Protein AF-A0A4Y9VTL3-F1 (afdb_monomer_lite)

Organism: NCBI:txid2080758

Radius of gyration: 19.15 Å; chains: 1; bounding box: 41×30×52 Å

Sequence (91 aa):
MELVEVTWDKAFRIWWSYFWRVLVFSLLLVSILAIVGAIIFFSLGMPEVGRKYGVIIAQLSTIPVSIWVFKKILRKKFNGYSVVLIKNDNA

Secondary structure (DSSP, 8-state):
-------HHHHHHHHHHHHHHHHHHHHHHHHHHHHHHHHHHHHTT-HHHHHHHHHHHHHHHHHHHHHHHHHHHHTPEETTEE--PPPPS--

Foldseek 3Di:
DDDDDDDPVNVVVLVVQLVVQLVVVLVVVLVVLLVVLCVVCVVVVNVVCSVVCSVVVSVVVSVVSSVVSNVVSQVDDDDPDHNDDDDDPPD

Structure (mmCIF, N/CA/C/O backbone):
data_AF-A0A4Y9VTL3-F1
#
_entry.id   AF-A0A4Y9VTL3-F1
#
loop_
_atom_site.group_PDB
_atom_site.id
_atom_site.type_symbol
_atom_site.label_atom_id
_atom_site.label_alt_id
_atom_site.label_comp_id
_atom_site.label_asym_id
_atom_site.label_entity_id
_atom_site.label_seq_id
_atom_site.pdbx_PDB_ins_code
_atom_site.Cartn_x
_atom_site.Cartn_y
_atom_site.Cartn_z
_atom_site.occupancy
_atom_site.B_iso_or_equiv
_atom_site.auth_seq_id
_atom_site.auth_comp_id
_atom_site.auth_asym_id
_atom_site.auth_atom_id
_atom_site.pdbx_PDB_model_num
ATOM 1 N N . MET A 1 1 ? -24.743 1.865 18.781 1.00 66.75 1 MET A N 1
A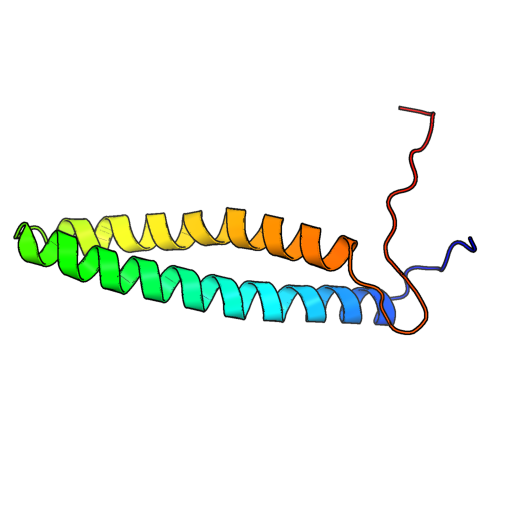TOM 2 C CA . MET A 1 1 ? -23.307 1.749 18.448 1.00 66.75 1 MET A CA 1
ATOM 3 C C . MET A 1 1 ? -22.556 2.306 19.632 1.00 66.75 1 MET A C 1
ATOM 5 O O . MET A 1 1 ? -22.820 3.444 19.989 1.00 66.75 1 MET A O 1
ATOM 9 N N . GLU A 1 2 ? -21.703 1.512 20.265 1.00 80.38 2 GLU A N 1
ATOM 10 C CA . GLU A 1 2 ? -20.862 2.001 21.358 1.00 80.38 2 GLU A CA 1
ATOM 11 C C . GLU A 1 2 ? -19.533 2.481 20.777 1.00 80.38 2 GLU A C 1
ATOM 13 O O . GLU A 1 2 ? -18.935 1.801 19.937 1.00 80.38 2 GLU A O 1
ATOM 18 N N . LEU A 1 3 ? -19.097 3.677 21.176 1.00 82.81 3 LEU A N 1
ATOM 19 C CA . LEU A 1 3 ? -17.784 4.185 20.800 1.00 82.81 3 LEU A CA 1
ATOM 20 C C . LEU A 1 3 ? -16.735 3.416 21.593 1.00 82.81 3 LEU A C 1
ATOM 22 O O . LEU A 1 3 ? -16.668 3.496 22.816 1.00 82.81 3 LEU A O 1
ATOM 26 N N . VAL A 1 4 ? -15.928 2.648 20.874 1.00 86.94 4 VAL A N 1
ATOM 27 C CA . VAL A 1 4 ? -14.871 1.837 21.462 1.00 86.94 4 VAL A CA 1
ATOM 28 C C . VAL A 1 4 ? -13.577 2.645 21.479 1.00 86.94 4 VAL A C 1
ATOM 30 O O . VAL A 1 4 ? -13.150 3.152 20.443 1.00 86.94 4 VAL A O 1
ATOM 33 N N . GLU A 1 5 ? -12.917 2.714 22.635 1.00 88.38 5 GLU A N 1
ATOM 34 C CA . GLU A 1 5 ? -11.623 3.387 22.771 1.00 88.38 5 GLU A CA 1
ATOM 35 C C . GLU A 1 5 ? -10.552 2.755 21.861 1.00 88.38 5 GLU A C 1
ATOM 37 O O . GLU A 1 5 ? -10.418 1.521 21.774 1.00 88.38 5 GLU A O 1
ATOM 42 N N . VAL A 1 6 ? -9.771 3.612 21.195 1.00 89.69 6 VAL A N 1
ATOM 43 C CA . VAL A 1 6 ? -8.656 3.224 20.323 1.00 89.69 6 VAL A CA 1
ATOM 44 C C . VAL A 1 6 ? -7.421 2.936 21.176 1.00 89.69 6 VAL A C 1
ATOM 46 O O . VAL A 1 6 ? -6.574 3.794 21.395 1.00 89.69 6 VAL A O 1
ATOM 49 N N . THR A 1 7 ? -7.313 1.699 21.653 1.00 93.06 7 THR A N 1
ATOM 50 C CA . THR A 1 7 ? -6.124 1.229 22.372 1.00 93.06 7 THR A CA 1
ATOM 51 C C . THR A 1 7 ? -4.983 0.888 21.408 1.00 93.06 7 THR A C 1
ATOM 53 O O . THR A 1 7 ? -5.213 0.566 20.237 1.00 93.06 7 THR A O 1
ATOM 56 N N . TRP A 1 8 ? -3.743 0.883 21.908 1.00 94.12 8 TRP A N 1
ATOM 57 C CA . TRP A 1 8 ? -2.554 0.506 21.129 1.00 94.12 8 TRP A CA 1
ATOM 58 C C . TRP A 1 8 ? -2.656 -0.887 20.492 1.00 94.12 8 TRP A C 1
ATOM 60 O O . TRP A 1 8 ? -2.279 -1.051 19.335 1.00 94.12 8 TRP A O 1
ATOM 70 N N . ASP A 1 9 ? -3.228 -1.871 21.195 1.00 92.00 9 ASP A N 1
ATOM 71 C CA . ASP A 1 9 ? -3.463 -3.217 20.649 1.00 92.00 9 ASP A CA 1
ATOM 72 C C . ASP A 1 9 ? -4.397 -3.178 19.424 1.00 92.00 9 ASP A C 1
ATOM 74 O O . ASP A 1 9 ? -4.089 -3.755 18.378 1.00 92.00 9 ASP A O 1
ATOM 78 N N . LYS A 1 10 ? -5.503 -2.424 19.495 1.00 90.50 10 LYS A N 1
ATOM 79 C CA . LYS A 1 10 ? -6.439 -2.285 18.366 1.00 90.50 10 LYS A CA 1
ATOM 80 C C . LYS A 1 10 ? -5.795 -1.544 17.198 1.00 90.50 10 LYS A C 1
ATOM 82 O O . LYS A 1 10 ? -5.953 -1.974 16.051 1.00 90.50 10 LYS A O 1
ATOM 87 N N . ALA A 1 11 ? -5.057 -0.469 17.482 1.00 92.31 11 ALA A N 1
ATOM 88 C CA . ALA A 1 11 ? -4.329 0.303 16.480 1.00 92.31 11 ALA A CA 1
ATOM 89 C C . ALA A 1 11 ? -3.291 -0.567 15.754 1.00 92.31 11 ALA A C 1
ATOM 91 O O . ALA A 1 11 ? -3.283 -0.618 14.521 1.00 92.31 11 ALA A O 1
ATOM 92 N N . PHE A 1 12 ? -2.491 -1.334 16.501 1.00 94.88 12 PHE A N 1
ATOM 93 C CA . PHE A 1 12 ? -1.499 -2.248 15.943 1.00 94.88 12 PHE A CA 1
ATOM 94 C C . PHE A 1 12 ? -2.144 -3.341 15.085 1.00 94.88 12 PHE A C 1
ATOM 96 O O . PHE A 1 12 ? -1.689 -3.589 13.973 1.00 94.88 12 PHE A O 1
ATOM 103 N N . ARG A 1 13 ? -3.258 -3.948 15.520 1.00 91.88 13 ARG A N 1
ATOM 104 C CA . ARG A 1 13 ? -3.991 -4.950 14.718 1.00 91.88 13 ARG A CA 1
ATOM 105 C C . ARG A 1 13 ? -4.490 -4.395 13.384 1.00 91.88 13 ARG A C 1
ATOM 107 O O . ARG A 1 13 ? -4.431 -5.094 12.366 1.00 91.88 13 ARG A O 1
ATOM 114 N N . ILE A 1 14 ? -4.999 -3.160 13.372 1.00 92.44 14 ILE A N 1
ATOM 115 C CA . ILE A 1 14 ? -5.457 -2.491 12.145 1.00 92.44 14 ILE A CA 1
ATOM 116 C C . ILE A 1 14 ? -4.260 -2.192 11.239 1.00 92.44 14 ILE A C 1
ATOM 118 O O . ILE A 1 14 ? -4.287 -2.562 10.062 1.00 92.44 14 ILE A O 1
ATOM 122 N N . TRP A 1 15 ? -3.202 -1.594 11.794 1.00 94.25 15 TRP A N 1
ATOM 123 C CA . TRP A 1 15 ? -1.973 -1.276 11.070 1.00 94.25 15 TRP A CA 1
ATOM 124 C C . TRP A 1 15 ? -1.325 -2.525 10.468 1.00 94.25 15 TRP A C 1
ATOM 126 O O . TRP A 1 15 ? -1.013 -2.539 9.282 1.00 94.25 15 TRP A O 1
ATOM 136 N N . TRP A 1 16 ? -1.227 -3.615 11.226 1.00 95.19 16 TRP A N 1
ATOM 137 C CA . TRP A 1 16 ? -0.687 -4.888 10.752 1.00 95.19 16 TRP A CA 1
ATOM 138 C C . TRP A 1 16 ? -1.515 -5.463 9.600 1.00 95.19 16 TRP A C 1
ATOM 140 O O . TRP A 1 16 ? -0.983 -5.925 8.593 1.00 95.19 16 TRP A O 1
ATOM 150 N N . SER A 1 17 ? -2.846 -5.364 9.693 1.00 93.56 17 SER A N 1
ATOM 151 C CA . SER A 1 17 ? -3.744 -5.713 8.587 1.00 93.56 17 SER A CA 1
ATOM 152 C C . SER A 1 17 ? -3.487 -4.873 7.331 1.00 93.56 17 SER A C 1
ATOM 154 O O . SER A 1 17 ? -3.633 -5.380 6.216 1.00 93.56 17 SER A O 1
ATOM 156 N N . TYR A 1 18 ? -3.174 -3.593 7.499 1.00 94.81 18 TYR A N 1
ATOM 157 C CA . TYR A 1 18 ? -2.869 -2.671 6.408 1.00 94.81 18 TYR A CA 1
ATOM 158 C C . TYR A 1 18 ? -1.527 -2.978 5.771 1.00 94.81 18 TYR A C 1
ATOM 160 O O . TYR A 1 18 ? -1.478 -3.240 4.569 1.00 94.81 18 TYR A O 1
ATOM 168 N N . PHE A 1 19 ? -0.487 -3.061 6.590 1.00 95.81 19 PHE A N 1
ATOM 169 C CA . PHE A 1 19 ? 0.885 -3.291 6.180 1.00 95.81 19 PHE A CA 1
ATOM 170 C C . PHE A 1 19 ? 1.021 -4.499 5.247 1.00 95.81 19 PHE A C 1
ATOM 172 O O . PHE A 1 19 ? 1.460 -4.343 4.110 1.00 95.81 19 PHE A O 1
ATOM 179 N N . TRP A 1 20 ? 0.546 -5.681 5.657 1.00 95.62 20 TRP A N 1
ATOM 180 C CA . TRP A 1 20 ? 0.692 -6.891 4.837 1.00 95.62 20 TRP A CA 1
ATOM 181 C C . TRP A 1 20 ? -0.058 -6.832 3.517 1.00 95.62 20 TRP A C 1
ATOM 183 O O . TRP A 1 20 ? 0.429 -7.328 2.505 1.00 95.62 20 TRP A O 1
ATOM 193 N N . ARG A 1 21 ? -1.245 -6.221 3.500 1.00 94.81 21 ARG A N 1
ATOM 194 C CA . ARG A 1 21 ? -2.015 -6.095 2.262 1.00 94.81 21 ARG A CA 1
ATOM 195 C C . ARG A 1 21 ? -1.331 -5.128 1.309 1.00 94.81 21 ARG A C 1
ATOM 197 O O . ARG A 1 21 ? -1.177 -5.469 0.144 1.00 94.81 21 ARG A O 1
ATOM 204 N N . VAL A 1 22 ? -0.890 -3.966 1.790 1.00 95.94 22 VAL A N 1
ATOM 205 C CA . VAL A 1 22 ? -0.142 -3.022 0.951 1.00 95.94 22 VAL A CA 1
ATOM 206 C C . VAL A 1 22 ? 1.125 -3.675 0.423 1.00 95.94 22 VAL A C 1
ATOM 208 O O . VAL A 1 22 ? 1.361 -3.596 -0.776 1.00 95.94 22 VAL A O 1
ATOM 211 N N . LEU A 1 23 ? 1.885 -4.373 1.268 1.00 95.06 23 LEU A N 1
ATOM 212 C CA . LEU A 1 23 ? 3.109 -5.063 0.871 1.00 95.06 23 LEU A CA 1
ATOM 213 C C . LEU A 1 23 ? 2.841 -6.098 -0.230 1.00 95.06 23 LEU A C 1
ATOM 215 O O . LEU A 1 23 ? 3.458 -6.025 -1.288 1.00 95.06 23 LEU A O 1
ATOM 219 N N . VAL A 1 24 ? 1.883 -7.009 -0.027 1.00 96.69 24 VAL A N 1
ATOM 220 C CA . VAL A 1 24 ? 1.566 -8.069 -1.001 1.00 96.69 24 VAL A CA 1
ATOM 221 C C . VAL A 1 24 ? 1.028 -7.490 -2.309 1.00 96.69 24 VAL A C 1
ATOM 223 O O . VAL A 1 24 ? 1.515 -7.844 -3.379 1.00 96.69 24 VAL A O 1
ATOM 226 N N . PHE A 1 25 ? 0.047 -6.583 -2.256 1.00 96.12 25 PHE A N 1
ATOM 227 C CA . PHE A 1 25 ? -0.546 -6.023 -3.474 1.00 96.12 25 PHE A CA 1
ATOM 228 C C . PHE A 1 25 ? 0.422 -5.108 -4.229 1.00 96.12 25 PHE A C 1
ATOM 230 O O . PHE A 1 25 ? 0.418 -5.118 -5.457 1.00 96.12 25 PHE A O 1
ATOM 237 N N . SER A 1 26 ? 1.270 -4.357 -3.521 1.00 94.38 26 SER A N 1
ATOM 238 C CA . SER A 1 26 ? 2.282 -3.509 -4.159 1.00 94.38 26 SER A CA 1
ATOM 239 C C . SER A 1 26 ? 3.365 -4.353 -4.810 1.00 94.38 26 SER A C 1
ATOM 241 O O . SER A 1 26 ? 3.727 -4.078 -5.947 1.00 94.38 26 SER A O 1
ATOM 243 N N . LEU A 1 27 ? 3.841 -5.407 -4.136 1.00 94.44 27 LEU A N 1
ATOM 244 C CA . LEU A 1 27 ? 4.827 -6.323 -4.706 1.00 94.44 27 LEU A CA 1
ATOM 245 C C . LEU A 1 27 ? 4.289 -6.973 -5.985 1.00 94.44 27 LEU A C 1
ATOM 247 O O . LEU A 1 27 ? 4.956 -6.927 -7.011 1.00 94.44 27 LEU A O 1
ATOM 251 N N . LEU A 1 28 ? 3.057 -7.493 -5.950 1.00 96.00 28 LEU A N 1
ATOM 252 C CA . LEU A 1 28 ? 2.413 -8.084 -7.126 1.00 96.00 28 LEU A CA 1
ATOM 253 C C . LEU A 1 28 ? 2.280 -7.081 -8.277 1.00 96.00 28 LEU A C 1
ATOM 255 O O . LEU A 1 28 ? 2.648 -7.395 -9.407 1.00 96.00 28 LEU A O 1
ATOM 259 N N . LEU A 1 29 ? 1.785 -5.871 -7.999 1.00 94.88 29 LEU A N 1
ATOM 260 C CA . LEU A 1 29 ? 1.612 -4.846 -9.027 1.00 94.88 29 LEU A CA 1
ATOM 261 C C . LEU A 1 29 ? 2.954 -4.430 -9.636 1.00 94.88 29 LEU A C 1
ATOM 263 O O . LEU A 1 29 ? 3.081 -4.376 -10.857 1.00 94.88 29 LEU A O 1
ATOM 267 N N . VAL A 1 30 ? 3.962 -4.176 -8.802 1.00 93.25 30 VAL A N 1
ATOM 268 C CA . VAL A 1 30 ? 5.302 -3.786 -9.253 1.00 93.25 30 VAL A CA 1
ATOM 269 C C . VAL A 1 30 ? 5.945 -4.898 -10.077 1.00 93.25 30 VAL A C 1
ATOM 271 O O . VAL A 1 30 ? 6.511 -4.604 -11.124 1.00 93.25 30 VAL A O 1
ATOM 274 N N . SER A 1 31 ? 5.819 -6.166 -9.674 1.00 92.81 31 SER A N 1
ATOM 275 C CA . SER A 1 31 ? 6.318 -7.298 -10.462 1.00 92.81 31 SER A CA 1
ATOM 276 C C . SER A 1 31 ? 5.656 -7.375 -11.840 1.00 92.81 31 SER A C 1
ATOM 278 O O . SER A 1 31 ? 6.352 -7.553 -12.837 1.00 92.81 31 SER A O 1
ATOM 280 N N . ILE A 1 32 ? 4.336 -7.182 -11.922 1.00 94.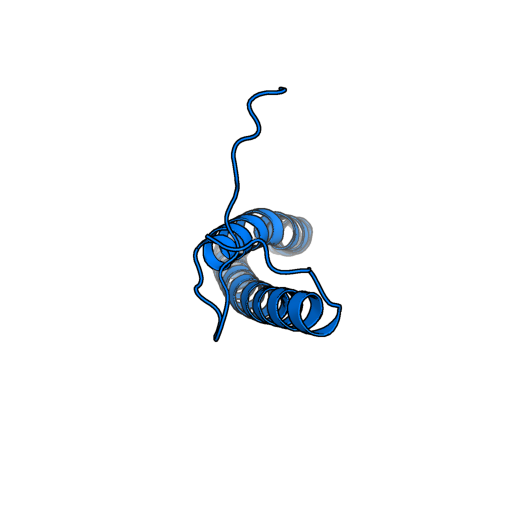38 32 ILE A N 1
ATOM 281 C CA . ILE A 1 32 ? 3.611 -7.170 -13.202 1.00 94.38 32 ILE A CA 1
ATOM 282 C C . ILE A 1 32 ? 4.087 -6.007 -14.079 1.00 94.38 32 ILE A C 1
ATOM 284 O O . ILE A 1 32 ? 4.430 -6.215 -15.242 1.00 94.38 32 ILE A O 1
ATOM 288 N N . LEU A 1 33 ? 4.158 -4.794 -13.524 1.00 92.31 33 LEU A N 1
ATOM 289 C CA . LEU A 1 33 ? 4.619 -3.609 -14.251 1.00 92.31 33 LEU A CA 1
ATOM 290 C C . LEU A 1 33 ? 6.071 -3.750 -14.719 1.00 92.31 33 LEU A C 1
ATOM 292 O O . LEU A 1 33 ? 6.393 -3.330 -15.827 1.00 92.31 33 LEU A O 1
ATOM 296 N N . ALA A 1 34 ? 6.934 -4.370 -13.913 1.00 91.00 34 ALA A N 1
ATOM 297 C CA . ALA A 1 34 ? 8.321 -4.629 -14.272 1.00 91.00 34 ALA A CA 1
ATOM 298 C C . ALA A 1 34 ? 8.432 -5.613 -15.444 1.00 91.00 34 ALA A C 1
ATOM 300 O O . ALA A 1 34 ? 9.171 -5.340 -16.385 1.00 91.00 34 ALA A O 1
ATOM 301 N N . ILE A 1 35 ? 7.678 -6.718 -15.426 1.00 92.00 35 ILE A N 1
ATOM 302 C CA . ILE A 1 35 ? 7.675 -7.707 -16.517 1.00 92.00 35 ILE A CA 1
ATOM 303 C C . ILE A 1 35 ? 7.142 -7.078 -17.808 1.00 92.00 35 ILE A C 1
ATOM 305 O O . ILE A 1 35 ? 7.785 -7.170 -18.853 1.00 92.00 35 ILE A O 1
ATOM 309 N N . VAL A 1 36 ? 5.997 -6.394 -17.738 1.00 92.44 36 VAL A N 1
ATOM 310 C CA . VAL A 1 36 ? 5.381 -5.737 -18.901 1.00 92.44 36 VAL A CA 1
ATOM 311 C C . VAL A 1 36 ? 6.297 -4.646 -19.454 1.00 92.44 36 VAL A C 1
ATOM 313 O O . VAL A 1 36 ? 6.545 -4.597 -20.657 1.00 92.44 36 VAL A O 1
ATOM 316 N N . GLY A 1 37 ? 6.855 -3.808 -18.578 1.00 91.19 37 GLY A N 1
ATOM 317 C CA . GLY A 1 37 ? 7.813 -2.776 -18.958 1.00 91.19 37 GLY A CA 1
ATOM 318 C C . GLY A 1 37 ? 9.063 -3.364 -19.611 1.00 91.19 37 GLY A 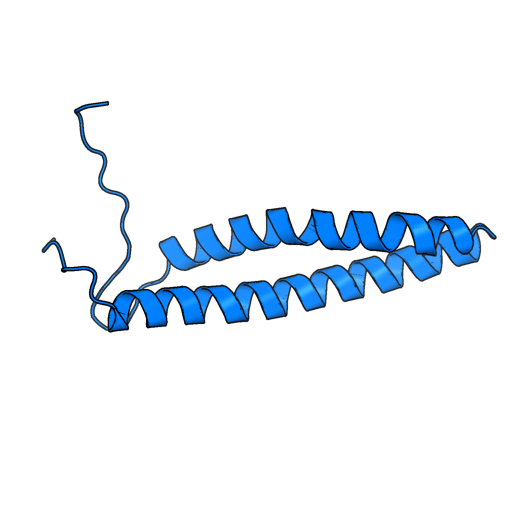C 1
ATOM 319 O O . GLY A 1 37 ? 9.484 -2.876 -20.656 1.00 91.19 37 GLY A O 1
ATOM 320 N N . ALA A 1 38 ? 9.621 -4.441 -19.053 1.00 89.38 38 ALA A N 1
ATOM 321 C CA . ALA A 1 38 ? 10.784 -5.115 -19.620 1.00 89.38 38 ALA A CA 1
ATOM 322 C C . ALA A 1 38 ? 10.509 -5.620 -21.042 1.00 89.38 38 ALA A C 1
ATOM 324 O O . ALA A 1 38 ? 11.305 -5.344 -21.933 1.00 89.38 38 ALA A O 1
ATOM 325 N N . ILE A 1 39 ? 9.370 -6.280 -21.279 1.00 91.56 39 ILE A N 1
ATOM 326 C CA . ILE A 1 39 ? 8.996 -6.784 -22.611 1.00 91.56 39 ILE A CA 1
ATOM 327 C C . ILE A 1 39 ? 8.874 -5.628 -23.616 1.00 91.56 39 ILE A C 1
ATOM 329 O O . ILE A 1 39 ? 9.464 -5.684 -24.696 1.00 91.56 39 ILE A O 1
ATOM 333 N N . ILE A 1 40 ? 8.160 -4.559 -23.250 1.00 91.75 40 ILE A N 1
ATOM 334 C CA . ILE A 1 40 ? 7.928 -3.405 -24.130 1.00 91.75 40 ILE A CA 1
ATOM 335 C C . ILE A 1 40 ? 9.250 -2.705 -24.468 1.00 91.75 40 ILE A C 1
ATOM 337 O O . ILE A 1 40 ? 9.594 -2.567 -25.640 1.00 91.75 40 ILE A O 1
ATOM 341 N N . PHE A 1 41 ? 10.028 -2.294 -23.465 1.00 90.00 41 PHE A N 1
ATOM 342 C CA . PHE A 1 41 ? 11.254 -1.523 -23.700 1.00 90.00 41 PHE A CA 1
ATOM 343 C C . PHE A 1 41 ? 12.373 -2.348 -24.338 1.00 90.00 41 PHE A C 1
ATOM 345 O O . PHE A 1 41 ? 13.178 -1.792 -25.086 1.00 90.00 41 PHE A O 1
ATOM 352 N N . PHE A 1 42 ? 12.404 -3.661 -24.098 1.00 89.44 42 PHE A N 1
ATOM 353 C CA . PHE A 1 42 ? 13.297 -4.568 -24.812 1.00 89.44 42 PHE A CA 1
ATOM 354 C C . PHE A 1 42 ? 12.929 -4.651 -26.298 1.00 89.44 42 PHE A C 1
ATOM 356 O O . PHE A 1 42 ? 13.803 -4.496 -27.146 1.00 89.44 42 PHE A O 1
ATOM 363 N N . SER A 1 43 ? 11.638 -4.798 -26.626 1.00 91.31 43 SER A N 1
ATOM 364 C CA . SER A 1 43 ? 11.175 -4.850 -28.022 1.00 91.31 43 SER A CA 1
ATOM 365 C C . SER A 1 43 ? 11.411 -3.550 -28.804 1.00 91.31 43 SER A C 1
ATOM 367 O O . SER A 1 43 ? 11.597 -3.586 -30.016 1.00 91.31 43 SER A O 1
ATOM 369 N N . LEU A 1 44 ? 11.462 -2.410 -28.109 1.00 91.81 44 LEU A N 1
ATOM 370 C CA . LEU A 1 44 ? 11.729 -1.094 -28.695 1.00 91.81 44 LEU A CA 1
ATOM 371 C C . LEU A 1 44 ? 13.228 -0.761 -28.804 1.00 91.81 44 LEU A C 1
ATOM 373 O O . LEU A 1 44 ? 13.572 0.315 -29.286 1.00 91.81 44 LEU A O 1
ATOM 377 N N . GLY A 1 45 ? 14.128 -1.632 -28.331 1.00 91.44 45 GLY A N 1
ATOM 378 C CA . GLY A 1 45 ? 15.571 -1.364 -28.325 1.00 91.44 45 GLY A CA 1
ATOM 379 C C . GLY A 1 45 ? 15.995 -0.239 -27.369 1.00 91.44 45 GLY A C 1
ATOM 380 O O . GLY A 1 45 ? 17.081 0.313 -27.514 1.00 91.44 45 GLY A O 1
ATOM 381 N N . MET A 1 46 ? 15.159 0.102 -26.379 1.00 90.31 46 MET A N 1
ATOM 382 C CA . MET A 1 46 ? 15.390 1.195 -25.421 1.00 90.31 46 MET A CA 1
ATOM 383 C C . MET A 1 46 ? 15.461 0.693 -23.962 1.00 90.31 46 MET A C 1
ATOM 385 O O . MET A 1 46 ? 14.706 1.166 -23.103 1.00 90.31 46 MET A O 1
ATOM 389 N N . PRO A 1 47 ? 16.366 -0.247 -23.625 1.00 85.31 47 PRO A N 1
ATOM 390 C CA . PRO A 1 47 ? 16.420 -0.852 -22.290 1.00 85.31 47 PRO A CA 1
ATOM 391 C C . PRO A 1 47 ? 16.752 0.160 -21.179 1.00 85.31 47 PRO A C 1
ATOM 393 O O . PRO A 1 47 ? 16.294 0.019 -20.043 1.00 85.31 47 PRO A O 1
ATOM 396 N N . GLU A 1 48 ? 17.503 1.217 -21.496 1.00 84.88 48 GLU A N 1
ATOM 397 C CA . GLU A 1 48 ? 17.908 2.233 -20.518 1.00 84.88 48 GLU A CA 1
ATOM 398 C C . GLU A 1 48 ? 16.737 3.086 -20.017 1.00 84.88 48 GLU A C 1
ATOM 400 O O . GLU A 1 48 ? 16.652 3.406 -18.827 1.00 84.88 48 GLU A O 1
ATOM 405 N N . VAL A 1 49 ? 15.794 3.403 -20.910 1.00 85.25 49 VAL A N 1
ATOM 406 C CA . VAL A 1 49 ? 14.568 4.142 -20.580 1.00 85.25 49 VAL A CA 1
ATOM 407 C C . VAL A 1 49 ? 13.690 3.300 -19.658 1.00 85.25 49 VAL A C 1
ATOM 409 O O . VAL A 1 49 ? 13.238 3.796 -18.624 1.00 85.25 49 VAL A O 1
ATOM 412 N N . GLY A 1 50 ? 13.537 2.008 -19.965 1.00 82.81 50 GLY A N 1
ATOM 413 C CA . GLY A 1 50 ? 12.816 1.066 -19.109 1.00 82.81 50 GLY A CA 1
ATOM 414 C C . GLY A 1 50 ? 13.396 0.990 -17.696 1.00 82.81 50 GLY A C 1
ATOM 415 O O . GLY A 1 50 ? 12.647 1.035 -16.722 1.00 82.81 50 GLY A O 1
ATOM 416 N N . ARG A 1 51 ? 14.730 0.975 -17.557 1.00 83.12 51 ARG A N 1
ATOM 417 C CA . ARG A 1 51 ? 15.386 0.945 -16.240 1.00 83.12 51 ARG A CA 1
ATOM 418 C C . ARG A 1 51 ? 15.201 2.247 -15.458 1.00 83.12 51 ARG A C 1
ATOM 420 O O . ARG A 1 51 ? 14.917 2.202 -14.264 1.00 83.12 51 ARG A O 1
ATOM 427 N N . LYS A 1 52 ? 15.362 3.402 -16.115 1.00 85.44 52 LYS A N 1
ATOM 428 C CA . LYS A 1 52 ? 15.297 4.720 -15.461 1.00 85.44 52 LYS A CA 1
ATOM 429 C C . LYS A 1 52 ? 13.878 5.078 -15.018 1.00 85.44 52 LYS A C 1
ATOM 431 O O . LYS A 1 52 ? 13.683 5.507 -13.884 1.00 85.44 52 LYS A O 1
ATOM 436 N N . TYR A 1 53 ? 12.889 4.895 -15.892 1.00 86.12 53 TYR A N 1
ATOM 437 C CA . TYR A 1 53 ? 11.505 5.276 -15.601 1.00 86.12 53 TYR A CA 1
ATOM 438 C C . TYR A 1 53 ? 10.706 4.163 -14.919 1.00 86.12 53 TYR A C 1
ATOM 440 O O . TYR A 1 53 ? 9.758 4.462 -14.195 1.00 86.12 53 TYR A O 1
ATOM 448 N N . GLY A 1 54 ? 11.109 2.896 -15.067 1.00 86.56 54 GLY A N 1
ATOM 449 C CA . GLY A 1 54 ? 10.436 1.760 -14.434 1.00 86.56 54 GLY A CA 1
ATOM 450 C C . GLY A 1 54 ? 10.388 1.863 -12.910 1.00 86.56 54 GLY A C 1
ATOM 451 O O . GLY A 1 54 ? 9.343 1.610 -12.318 1.00 86.56 54 GLY A O 1
ATOM 452 N N . VAL A 1 55 ? 11.473 2.320 -12.272 1.00 85.88 55 VAL A N 1
ATOM 453 C CA . VAL A 1 55 ? 11.523 2.513 -10.809 1.00 85.88 55 VAL A CA 1
ATOM 454 C C . VAL A 1 55 ? 10.548 3.601 -10.353 1.00 85.88 55 VAL A C 1
ATOM 456 O O . VAL A 1 55 ? 9.828 3.412 -9.375 1.00 85.88 55 VAL A O 1
ATOM 459 N N . ILE A 1 56 ? 10.484 4.717 -11.084 1.00 89.69 56 ILE A N 1
ATOM 460 C CA . ILE A 1 56 ? 9.599 5.845 -10.761 1.00 89.69 56 ILE A CA 1
ATOM 461 C C . ILE A 1 56 ? 8.135 5.417 -10.898 1.00 89.69 56 ILE A C 1
ATOM 463 O O . ILE A 1 56 ? 7.335 5.640 -9.992 1.00 89.69 56 ILE A O 1
ATOM 467 N N . ILE A 1 57 ? 7.790 4.750 -12.002 1.00 88.94 57 ILE A N 1
ATOM 468 C CA . ILE A 1 57 ? 6.436 4.236 -12.245 1.00 88.94 57 ILE A CA 1
ATOM 469 C C . ILE A 1 57 ? 6.056 3.208 -11.173 1.00 88.94 57 ILE A C 1
ATOM 471 O O . ILE A 1 57 ? 4.957 3.272 -10.621 1.00 88.94 57 ILE A O 1
ATOM 475 N N . ALA A 1 58 ? 6.972 2.300 -10.824 1.00 87.31 58 ALA A N 1
ATOM 476 C CA . ALA A 1 58 ? 6.765 1.315 -9.769 1.00 87.31 58 ALA A CA 1
ATOM 477 C C . ALA A 1 58 ? 6.495 1.982 -8.412 1.00 87.31 58 ALA A C 1
ATOM 479 O O . ALA A 1 58 ? 5.508 1.644 -7.758 1.00 87.31 58 ALA A O 1
ATOM 480 N N . GLN A 1 59 ? 7.297 2.972 -8.008 1.00 88.50 59 GLN A N 1
ATOM 481 C CA . GLN A 1 59 ? 7.062 3.714 -6.766 1.00 88.50 59 GLN A CA 1
ATOM 482 C C . GLN A 1 59 ? 5.724 4.454 -6.783 1.00 88.50 59 GLN A C 1
ATOM 484 O O . GLN A 1 59 ? 4.950 4.322 -5.836 1.00 88.50 59 GLN A O 1
ATOM 489 N N . LEU A 1 60 ? 5.400 5.169 -7.861 1.00 93.88 60 LEU A N 1
ATOM 490 C CA . LEU A 1 60 ? 4.129 5.888 -7.972 1.00 93.88 60 LEU A CA 1
ATOM 491 C C . LEU A 1 60 ? 2.924 4.944 -7.938 1.00 93.88 60 LEU A C 1
ATOM 493 O O . LEU A 1 60 ? 1.891 5.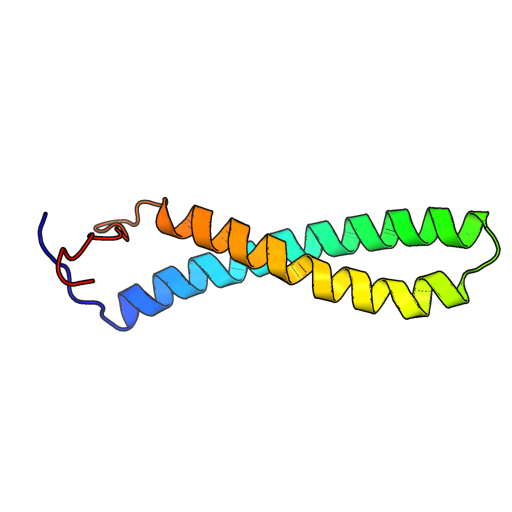297 -7.373 1.00 93.88 60 LEU A O 1
ATOM 497 N N . SER A 1 61 ? 3.064 3.723 -8.463 1.00 91.25 61 SER A N 1
ATOM 498 C CA . SER A 1 61 ? 2.003 2.711 -8.439 1.00 91.25 61 SER A CA 1
ATOM 499 C C . SER A 1 61 ? 1.649 2.217 -7.029 1.00 91.25 61 SER A C 1
ATOM 501 O O . SER A 1 61 ? 0.533 1.745 -6.806 1.00 91.25 61 SER A O 1
ATOM 503 N N . THR A 1 62 ? 2.538 2.379 -6.042 1.00 92.25 62 THR A N 1
ATOM 504 C CA . THR A 1 62 ? 2.251 1.979 -4.652 1.00 92.25 62 THR A CA 1
ATOM 505 C C . THR A 1 62 ? 1.227 2.890 -3.969 1.00 92.25 62 THR A C 1
ATOM 507 O O . THR A 1 62 ? 0.460 2.431 -3.120 1.00 92.25 62 THR A O 1
ATOM 510 N N . ILE A 1 63 ? 1.135 4.159 -4.380 1.00 94.25 63 ILE A N 1
ATOM 511 C CA . ILE A 1 63 ? 0.185 5.138 -3.831 1.00 94.25 63 ILE A CA 1
ATOM 512 C C . ILE A 1 63 ? -1.275 4.702 -4.053 1.00 94.25 63 ILE A C 1
ATOM 514 O O . ILE A 1 63 ? -1.996 4.549 -3.064 1.00 94.25 63 ILE A O 1
ATOM 518 N N . PRO A 1 64 ? -1.756 4.439 -5.284 1.00 95.12 64 PRO A N 1
ATOM 519 C CA . PRO A 1 64 ? -3.135 4.001 -5.486 1.00 95.12 64 PRO A CA 1
ATOM 520 C C . PRO A 1 64 ? -3.427 2.651 -4.815 1.00 95.12 64 PRO A C 1
ATOM 522 O O . PRO A 1 64 ? -4.526 2.466 -4.289 1.00 95.12 64 PRO A O 1
ATOM 525 N N . VAL A 1 65 ? -2.449 1.736 -4.751 1.00 95.25 65 VAL A N 1
ATOM 526 C CA . VAL A 1 65 ? -2.590 0.474 -4.002 1.00 95.25 65 VAL A CA 1
ATOM 527 C C . VAL A 1 65 ? -2.834 0.752 -2.522 1.00 95.25 65 VAL A C 1
ATOM 529 O O . VAL A 1 65 ? -3.752 0.180 -1.935 1.00 95.25 65 VAL A O 1
ATOM 532 N N . SER A 1 66 ? -2.064 1.661 -1.925 1.00 94.00 66 SER A N 1
ATOM 533 C CA . SER A 1 66 ? -2.202 2.036 -0.517 1.00 94.00 66 SER A CA 1
ATOM 534 C C . SER A 1 66 ? -3.599 2.589 -0.202 1.00 94.00 66 SER A C 1
ATOM 536 O O . SER A 1 66 ? -4.257 2.112 0.725 1.00 94.00 66 SER A O 1
ATOM 538 N N . ILE A 1 67 ? -4.116 3.491 -1.045 1.00 95.69 67 ILE A N 1
ATOM 539 C CA . ILE A 1 67 ? -5.456 4.080 -0.913 1.00 95.69 67 ILE A CA 1
ATOM 540 C C . ILE A 1 67 ? -6.527 2.992 -1.032 1.00 95.69 67 ILE A C 1
ATOM 542 O O . ILE A 1 67 ? -7.468 2.929 -0.232 1.00 95.69 67 ILE A O 1
ATOM 546 N N . TRP A 1 68 ? -6.386 2.104 -2.016 1.00 96.19 68 TRP A N 1
ATOM 547 C CA . TRP A 1 68 ? -7.330 1.014 -2.235 1.00 96.19 68 TRP A CA 1
ATOM 548 C C . TRP A 1 68 ? -7.363 0.031 -1.057 1.00 96.19 68 TRP A C 1
ATOM 550 O O . TRP A 1 68 ? -8.444 -0.330 -0.576 1.00 96.19 68 TRP A O 1
ATOM 560 N N . VAL A 1 69 ? -6.197 -0.364 -0.539 1.00 95.50 69 VAL A N 1
ATOM 561 C CA . VAL A 1 69 ? -6.094 -1.238 0.638 1.00 95.50 69 VAL A CA 1
ATOM 562 C C . VAL A 1 69 ? -6.667 -0.554 1.876 1.00 95.50 69 VAL A C 1
ATOM 564 O O . VAL A 1 69 ? -7.403 -1.192 2.632 1.00 95.50 69 VAL A O 1
ATOM 567 N N . PHE A 1 70 ? -6.391 0.737 2.069 1.00 94.12 70 PHE A N 1
ATOM 568 C CA . PHE A 1 70 ? -6.933 1.509 3.183 1.00 94.12 70 PHE A CA 1
ATOM 569 C C . PHE A 1 70 ? -8.466 1.517 3.156 1.00 94.12 70 PHE A C 1
ATOM 571 O O . PHE A 1 70 ? -9.110 1.108 4.124 1.00 94.12 70 PHE A O 1
ATOM 578 N N . LYS A 1 71 ? -9.067 1.839 2.002 1.00 94.00 71 LYS A N 1
ATOM 579 C CA . LYS A 1 71 ? -10.522 1.768 1.790 1.00 94.00 71 LYS A CA 1
ATOM 580 C C . LYS A 1 71 ? -11.086 0.376 2.091 1.00 94.00 71 LYS A C 1
ATOM 582 O O . LYS A 1 71 ? -12.163 0.257 2.674 1.00 94.00 71 LYS A O 1
ATOM 587 N N . LYS A 1 72 ? -10.374 -0.688 1.707 1.00 93.19 72 LYS A N 1
ATOM 588 C CA . LYS A 1 72 ? -10.779 -2.076 1.982 1.00 93.19 72 LYS A CA 1
ATOM 589 C C . LYS A 1 72 ? -10.751 -2.399 3.477 1.00 93.19 72 LYS A C 1
ATOM 591 O O . LYS A 1 72 ? -11.614 -3.131 3.954 1.00 93.19 72 LYS A O 1
ATOM 596 N N . ILE A 1 73 ? -9.798 -1.843 4.219 1.00 91.94 73 ILE A N 1
ATOM 597 C CA . ILE A 1 73 ? -9.664 -2.055 5.665 1.00 91.94 73 ILE A CA 1
ATOM 598 C C . ILE A 1 73 ? -10.713 -1.298 6.459 1.00 91.94 73 ILE A C 1
ATOM 600 O O . ILE A 1 73 ? -11.274 -1.878 7.382 1.00 91.94 73 ILE A O 1
ATOM 604 N N . LEU A 1 74 ? -11.055 -0.074 6.054 1.00 89.88 74 LEU A N 1
ATOM 605 C CA . LEU A 1 74 ? -12.168 0.664 6.656 1.00 89.88 74 LEU A CA 1
ATOM 606 C C . LEU A 1 74 ? -13.508 -0.076 6.518 1.00 89.88 74 LEU A C 1
ATOM 608 O O . LEU A 1 74 ? -14.399 0.094 7.335 1.00 89.88 74 LEU A O 1
ATOM 612 N N . ARG A 1 75 ? -13.655 -0.938 5.506 1.00 89.56 75 ARG A N 1
ATOM 613 C CA . ARG A 1 75 ? -14.853 -1.774 5.306 1.00 89.56 75 ARG A CA 1
ATOM 614 C C . ARG A 1 75 ? -14.783 -3.131 6.012 1.00 89.56 75 ARG A C 1
ATOM 616 O O . ARG A 1 75 ? -15.746 -3.895 5.965 1.00 89.56 75 ARG A O 1
ATOM 623 N N . LY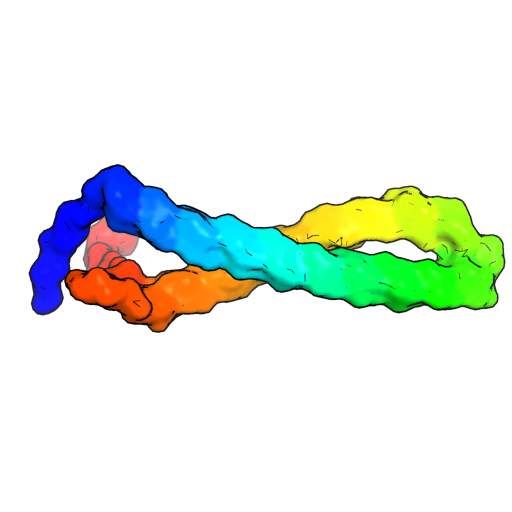S A 1 76 ? -13.648 -3.474 6.624 1.00 86.94 76 LYS A N 1
ATOM 624 C CA . LYS A 1 76 ? -13.431 -4.776 7.256 1.00 86.94 76 LYS A CA 1
ATOM 625 C C . LYS A 1 76 ? -14.029 -4.784 8.665 1.00 86.94 76 LYS A C 1
ATOM 627 O O . LYS A 1 76 ? -13.782 -3.885 9.464 1.00 86.94 76 LYS A O 1
ATOM 632 N N . LYS A 1 77 ? -14.743 -5.860 9.000 1.00 88.56 77 LYS A N 1
ATOM 633 C CA . LYS A 1 77 ? -15.126 -6.173 10.383 1.00 88.56 77 LYS A CA 1
ATOM 634 C C . LYS A 1 77 ? -13.961 -6.891 11.071 1.00 88.56 77 LYS A C 1
ATOM 636 O O . LYS A 1 77 ? -13.462 -7.893 10.556 1.00 88.56 77 LYS A O 1
ATOM 641 N N . PHE A 1 78 ? -13.492 -6.357 12.193 1.00 86.94 78 PHE A N 1
ATOM 642 C CA . PHE A 1 78 ? -12.526 -7.024 13.064 1.00 86.94 78 PHE A CA 1
ATOM 643 C C . PHE A 1 78 ? -13.283 -7.788 14.154 1.00 86.94 78 PHE A C 1
ATOM 645 O O . PHE A 1 78 ? -14.463 -7.536 14.400 1.00 86.94 78 PHE A O 1
ATOM 652 N N . ASN A 1 79 ? -12.625 -8.758 14.786 1.00 82.06 79 ASN A N 1
ATOM 653 C CA . ASN A 1 79 ? -13.264 -9.537 15.840 1.00 82.06 79 ASN A CA 1
ATOM 654 C C . ASN A 1 79 ? -13.514 -8.630 17.061 1.00 82.06 79 ASN A C 1
ATOM 656 O O . ASN A 1 79 ? -12.562 -8.235 17.731 1.00 82.06 79 ASN A O 1
ATOM 660 N N . GLY A 1 80 ? -14.775 -8.251 17.284 1.00 81.81 80 GLY A N 1
ATOM 661 C CA . GLY A 1 80 ? -15.209 -7.374 18.377 1.00 81.81 80 GLY A CA 1
ATOM 662 C C . GLY A 1 80 ? -15.351 -5.880 18.049 1.00 81.81 80 GLY A C 1
ATOM 663 O O . GLY A 1 80 ? -15.800 -5.138 18.913 1.00 81.81 80 GLY A O 1
ATOM 664 N N . TYR A 1 81 ? -14.993 -5.406 16.845 1.00 84.31 81 TYR A N 1
ATOM 665 C CA . TYR A 1 81 ? -15.169 -3.993 16.456 1.00 84.31 81 TYR A CA 1
ATOM 666 C C . TYR A 1 81 ? -15.063 -3.762 14.937 1.00 84.31 81 TYR A C 1
ATOM 668 O O . TYR A 1 81 ? -14.495 -4.560 14.191 1.00 84.31 81 TYR A O 1
ATOM 676 N N . SER A 1 82 ? -15.579 -2.631 14.456 1.00 86.12 82 SER A N 1
ATOM 677 C CA . SER A 1 82 ? -15.414 -2.165 13.071 1.00 86.12 82 SER A CA 1
ATOM 678 C C . SER A 1 82 ? -15.072 -0.682 13.051 1.00 86.12 82 SER A C 1
ATOM 680 O O . SER A 1 82 ? -15.624 0.079 13.841 1.00 86.12 82 SER A O 1
ATOM 682 N N . VAL A 1 83 ? -14.194 -0.268 12.136 1.00 86.25 83 VAL A N 1
ATOM 683 C CA . VAL A 1 83 ? -13.884 1.152 11.937 1.00 86.25 83 VAL A CA 1
ATOM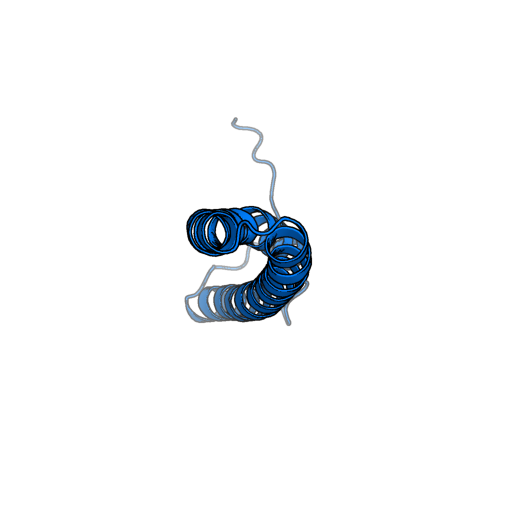 684 C C . VAL A 1 83 ? -15.008 1.770 11.112 1.00 86.25 83 VAL A C 1
ATOM 686 O O . VAL A 1 83 ? -15.283 1.312 10.007 1.00 86.25 83 VAL A O 1
ATOM 689 N N . VAL A 1 84 ? -15.670 2.790 11.649 1.00 86.31 84 VAL A N 1
ATOM 690 C CA . VAL A 1 84 ? -16.755 3.508 10.971 1.00 86.31 84 VAL A CA 1
ATOM 691 C C . VAL A 1 84 ? -16.460 5.000 10.983 1.00 86.31 84 VAL A C 1
ATOM 693 O O . VAL A 1 84 ? -15.947 5.531 11.964 1.00 86.31 84 VAL A O 1
ATOM 696 N N . LEU A 1 85 ? -16.768 5.670 9.876 1.00 84.00 85 LEU A N 1
ATOM 697 C CA . LEU A 1 85 ? -16.738 7.124 9.807 1.00 84.00 85 LEU A CA 1
ATOM 698 C C . LEU A 1 85 ? -18.089 7.632 10.300 1.00 84.00 85 LEU A C 1
ATOM 700 O O . LEU A 1 85 ? -19.123 7.287 9.728 1.00 84.00 85 LEU A O 1
ATOM 704 N N . ILE A 1 86 ? -18.074 8.423 11.366 1.00 87.31 86 ILE A N 1
ATOM 705 C CA . ILE A 1 86 ? -19.259 9.106 11.879 1.00 87.31 86 ILE A CA 1
ATOM 706 C C . ILE A 1 86 ? -19.200 10.529 11.339 1.00 87.31 86 ILE A C 1
ATOM 708 O O . ILE A 1 86 ? -18.195 11.220 11.512 1.00 87.31 86 ILE A O 1
ATOM 712 N N . LYS A 1 87 ? -20.249 10.947 10.630 1.00 86.31 87 LYS A N 1
ATOM 713 C CA . LYS A 1 87 ? -20.376 12.330 10.182 1.00 86.31 87 LYS A CA 1
ATOM 714 C C . LYS A 1 87 ? -20.663 13.186 11.415 1.00 86.31 87 LYS A C 1
ATOM 716 O O . LYS A 1 87 ? -21.679 12.978 12.068 1.00 86.31 87 LYS A O 1
ATOM 721 N N . ASN A 1 88 ? -19.774 14.124 11.718 1.00 86.69 88 ASN A N 1
ATOM 722 C CA . ASN A 1 88 ? -20.057 15.174 12.686 1.00 86.69 88 ASN A CA 1
ATOM 723 C C . ASN A 1 88 ? -20.699 16.337 11.926 1.00 86.69 88 ASN A C 1
ATOM 725 O O . ASN A 1 88 ? -20.141 16.783 10.926 1.00 86.69 88 ASN A O 1
ATOM 729 N N . ASP A 1 89 ? -21.848 16.825 12.388 1.00 81.88 89 ASP A N 1
ATOM 730 C CA . ASP A 1 89 ? -22.585 17.919 11.733 1.00 81.88 89 ASP A CA 1
ATOM 731 C C . ASP A 1 89 ? -21.952 19.312 11.950 1.00 81.88 89 ASP A C 1
ATOM 733 O O . ASP A 1 89 ? -22.493 20.314 11.498 1.00 81.88 89 ASP A O 1
ATOM 737 N N . ASN A 1 90 ? -20.776 19.376 12.587 1.00 61.78 90 ASN A N 1
ATOM 738 C CA . ASN A 1 90 ? -20.030 20.607 12.871 1.00 61.78 90 ASN A CA 1
ATOM 739 C C . ASN A 1 90 ? -18.855 20.822 11.894 1.00 61.78 90 ASN A C 1
ATOM 741 O O . ASN A 1 90 ? -17.740 21.109 12.336 1.00 61.78 90 ASN A O 1
ATOM 745 N N . ALA A 1 91 ? -19.079 20.624 10.595 1.00 54.44 91 ALA A N 1
ATOM 746 C CA . ALA A 1 91 ? -18.114 20.948 9.541 1.00 54.44 91 ALA A CA 1
ATOM 747 C C . ALA A 1 91 ? -18.687 22.014 8.607 1.00 54.44 91 ALA A C 1
ATOM 749 O O . ALA A 1 91 ? -19.849 21.834 8.175 1.00 54.44 91 ALA A O 1
#

pLDDT: mean 89.53, std 6.75, range [54.44, 96.69]